Protein AF-A0A3R7TW54-F1 (afdb_monomer)

Nearest PDB structures (foldseek):
  4b6x-assembly2_B  TM=9.026E-01  e=1.275E+00  Pseudomonas syringae pv. pisi
  3v1f-assembly1_A  TM=9.275E-01  e=3.072E+00  synthetic construct
  8ftm-assembly2_B  TM=8.365E-01  e=7.403E+00  Thermochaetoides thermophila DSM 1495

Secondary structure (DSSP, 8-state):
--EEEEEETTTTEEEEEETTEEEEEESSHHHHHHHHHHHHHHHHHHTT-HHHHHHHHHHHHHHHHHHTT-

Radius of gyration: 14.53 Å; Cα contacts (8 Å, |Δi|>4): 71; chains: 1; bounding box: 36×13×35 Å

Foldseek 3Di:
DDWDWDQDPDQRWIFIDDPNDTDDIGSHPLRVVLVVLVVQLVVCVVVVPVVSNVVSVVVNVVSVVVVVPD

Mean predicted aligned error: 5.55 Å

Structure (mmCIF, N/CA/C/O backbone):
data_AF-A0A3R7TW54-F1
#
_entry.id   AF-A0A3R7TW54-F1
#
loop_
_atom_site.group_PDB
_atom_site.id
_atom_si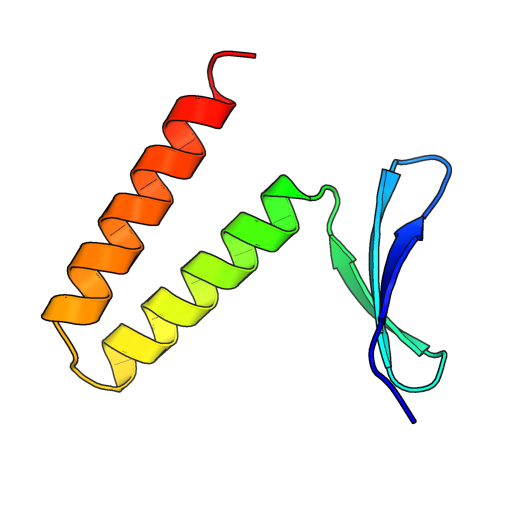te.type_symbol
_atom_site.label_atom_id
_atom_site.label_alt_id
_atom_site.label_comp_id
_atom_site.label_asym_id
_atom_site.label_entity_id
_atom_site.label_seq_id
_atom_site.pdbx_PDB_ins_code
_atom_site.Cartn_x
_atom_site.Cartn_y
_atom_site.Cartn_z
_atom_site.occupancy
_atom_site.B_iso_or_equiv
_atom_site.auth_seq_id
_atom_site.auth_comp_id
_atom_site.auth_asym_id
_atom_site.auth_atom_id
_atom_site.pdbx_PDB_model_num
ATOM 1 N N . MET A 1 1 ? -19.801 6.839 -9.066 1.00 64.94 1 MET A N 1
ATOM 2 C CA . MET A 1 1 ? -19.730 7.075 -7.605 1.00 64.94 1 MET A CA 1
ATOM 3 C C . MET A 1 1 ? -18.263 7.177 -7.192 1.00 64.94 1 MET A C 1
ATOM 5 O O . MET A 1 1 ? -17.450 6.516 -7.829 1.00 64.94 1 MET A O 1
ATOM 9 N N . PRO A 1 2 ? -17.901 8.036 -6.222 1.00 85.38 2 PRO A N 1
ATOM 10 C CA . PRO A 1 2 ? -16.503 8.366 -5.937 1.00 85.38 2 PRO A CA 1
ATOM 11 C C . PRO A 1 2 ? -15.814 7.334 -5.030 1.00 85.38 2 PRO A C 1
ATOM 13 O O . PRO A 1 2 ? -16.421 6.831 -4.084 1.00 85.38 2 PRO A O 1
ATOM 16 N N . SER A 1 3 ? -14.533 7.070 -5.295 1.00 93.56 3 SER A N 1
ATOM 17 C CA . SER A 1 3 ? -13.628 6.419 -4.339 1.00 93.56 3 SER A CA 1
ATOM 18 C C . SER A 1 3 ? -13.288 7.386 -3.202 1.00 93.56 3 SER A C 1
ATOM 20 O O . SER A 1 3 ? -13.209 8.595 -3.430 1.00 93.56 3 SER A O 1
ATOM 22 N N . ARG A 1 4 ? -13.090 6.878 -1.982 1.00 94.44 4 ARG A N 1
ATOM 23 C CA . ARG A 1 4 ? -12.756 7.691 -0.801 1.00 94.44 4 ARG A CA 1
ATOM 24 C C . ARG A 1 4 ? -11.707 7.009 0.068 1.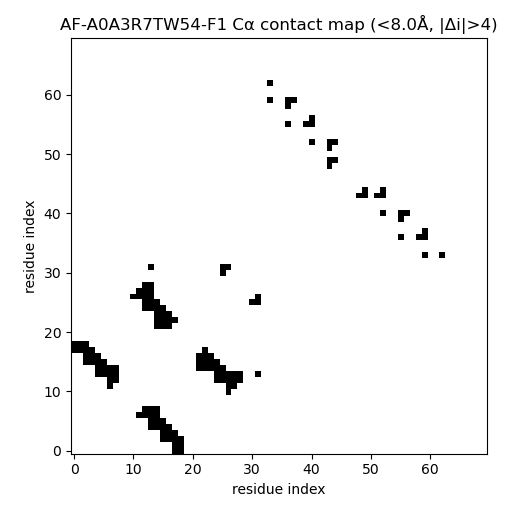00 94.44 4 ARG A C 1
ATOM 26 O O . ARG A 1 4 ? -11.734 5.791 0.213 1.00 94.44 4 ARG A O 1
ATOM 33 N N . LEU A 1 5 ? -10.841 7.821 0.670 1.00 94.25 5 LEU A N 1
ATOM 34 C CA . LEU A 1 5 ? -9.948 7.429 1.758 1.00 94.25 5 LEU A CA 1
ATOM 35 C C . LEU A 1 5 ? -10.442 8.079 3.051 1.00 94.25 5 LEU A C 1
ATOM 37 O O . LEU A 1 5 ? -10.774 9.265 3.045 1.00 94.25 5 LEU A O 1
ATOM 41 N N . TYR A 1 6 ? -10.512 7.315 4.136 1.00 94.25 6 TYR A N 1
ATOM 42 C CA . TYR A 1 6 ? -10.878 7.831 5.456 1.00 94.25 6 TYR A CA 1
ATOM 43 C C . TYR A 1 6 ? -10.204 7.037 6.574 1.00 94.25 6 TYR A C 1
ATOM 45 O O . TYR A 1 6 ? -9.801 5.891 6.379 1.00 94.25 6 TYR A O 1
ATOM 53 N N . TYR A 1 7 ? -10.102 7.654 7.750 1.00 95.06 7 TYR A N 1
ATOM 54 C CA . TYR A 1 7 ? -9.650 6.986 8.966 1.00 95.06 7 TYR A CA 1
ATOM 55 C C . TYR A 1 7 ? -10.799 6.206 9.600 1.00 95.06 7 TYR A C 1
ATOM 57 O O . TYR A 1 7 ? -11.894 6.745 9.766 1.00 95.06 7 TYR A O 1
ATOM 65 N N . ALA A 1 8 ? -10.551 4.953 9.962 1.00 91.94 8 ALA A N 1
ATOM 66 C CA . ALA A 1 8 ? -11.474 4.135 10.730 1.00 91.94 8 ALA A CA 1
ATOM 67 C C . ALA A 1 8 ? -11.000 4.029 12.185 1.00 91.94 8 ALA A C 1
ATOM 69 O O . ALA A 1 8 ? -9.886 3.584 12.469 1.00 91.94 8 ALA A O 1
ATOM 70 N N . GLU A 1 9 ? -11.884 4.432 13.092 1.00 86.44 9 GLU A N 1
ATOM 71 C CA . GLU A 1 9 ? -11.747 4.246 14.536 1.00 86.44 9 GLU A CA 1
ATOM 72 C C . GLU A 1 9 ? -12.060 2.787 14.920 1.00 86.44 9 GLU A C 1
ATOM 74 O O . GLU A 1 9 ? -12.829 2.129 14.208 1.00 86.44 9 GLU A O 1
ATOM 79 N N . PRO A 1 10 ? -11.502 2.257 16.025 1.00 73.62 10 PRO A N 1
ATOM 80 C CA . PRO A 1 10 ? -10.685 2.937 17.046 1.00 73.62 10 PRO A CA 1
ATOM 81 C C . PRO A 1 10 ? -9.166 2.951 16.774 1.00 73.62 10 PRO A C 1
ATOM 83 O O . PRO A 1 10 ? -8.398 3.507 17.552 1.00 73.62 10 PRO A O 1
ATOM 86 N N . GLU A 1 11 ? -8.708 2.325 15.691 1.00 79.31 11 GLU A N 1
ATOM 87 C CA . GLU A 1 11 ? -7.286 2.005 15.472 1.00 79.31 11 GLU A CA 1
ATOM 88 C C . GLU A 1 11 ? -6.564 2.980 14.523 1.00 79.31 11 GLU A C 1
ATOM 90 O O . GLU A 1 11 ? -5.433 2.727 14.122 1.00 79.31 11 GLU A O 1
ATOM 95 N N . ARG A 1 12 ? -7.213 4.084 14.117 1.00 84.19 12 ARG A N 1
ATOM 96 C CA . ARG A 1 12 ? -6.711 5.039 13.102 1.00 84.19 12 ARG A CA 1
ATOM 97 C C . ARG A 1 12 ? -6.227 4.384 11.797 1.00 84.19 12 ARG A C 1
ATOM 99 O O . ARG A 1 12 ? -5.418 4.959 11.067 1.00 84.19 12 ARG A O 1
ATOM 106 N N . THR A 1 13 ? -6.761 3.211 11.467 1.00 94.50 13 THR A N 1
ATOM 107 C CA . THR A 1 13 ? -6.494 2.539 10.188 1.00 94.50 13 THR A CA 1
ATOM 108 C C . THR A 1 13 ? -7.011 3.382 9.026 1.00 94.50 13 THR A C 1
ATOM 110 O O . THR A 1 13 ? -7.996 4.107 9.171 1.00 94.50 13 THR A O 1
ATOM 113 N N . VAL A 1 14 ? -6.373 3.293 7.860 1.00 96.25 14 VAL A N 1
ATOM 114 C CA . VAL A 1 14 ? -6.822 4.006 6.658 1.00 96.25 14 VAL A CA 1
ATOM 115 C C . VAL A 1 14 ? -7.588 3.049 5.760 1.00 96.25 14 VAL A C 1
ATOM 117 O O . VAL A 1 14 ? -7.061 2.018 5.347 1.00 96.25 14 VAL A O 1
ATOM 120 N N . VAL A 1 15 ? -8.828 3.396 5.429 1.00 96.25 15 VAL A N 1
ATOM 121 C CA . VAL A 1 15 ? -9.706 2.584 4.585 1.00 96.25 15 VAL A CA 1
ATOM 122 C C . VAL A 1 15 ? -9.874 3.236 3.221 1.00 96.25 15 VAL A C 1
ATOM 124 O O . VAL A 1 15 ? -10.276 4.396 3.117 1.00 96.25 15 VAL A O 1
ATOM 127 N N . LEU A 1 16 ? -9.612 2.464 2.166 1.00 95.88 16 LEU A N 1
ATOM 128 C CA . LEU A 1 16 ? -10.015 2.776 0.802 1.00 95.88 16 LEU A CA 1
ATOM 129 C C . LEU A 1 16 ? -11.390 2.164 0.545 1.00 95.88 16 LEU A C 1
ATOM 131 O O . LEU A 1 16 ? -11.533 0.941 0.485 1.00 95.88 16 LEU A O 1
ATOM 135 N N . SER A 1 17 ? -12.390 3.016 0.329 1.00 95.56 17 SER A N 1
ATOM 136 C CA . SER A 1 17 ? -13.724 2.593 -0.083 1.00 95.56 17 SER A CA 1
ATOM 137 C C . SER A 1 17 ? -14.020 2.964 -1.530 1.00 95.56 17 SER A C 1
ATOM 139 O O . SER A 1 17 ? -13.698 4.061 -1.997 1.00 95.56 17 SER A O 1
ATO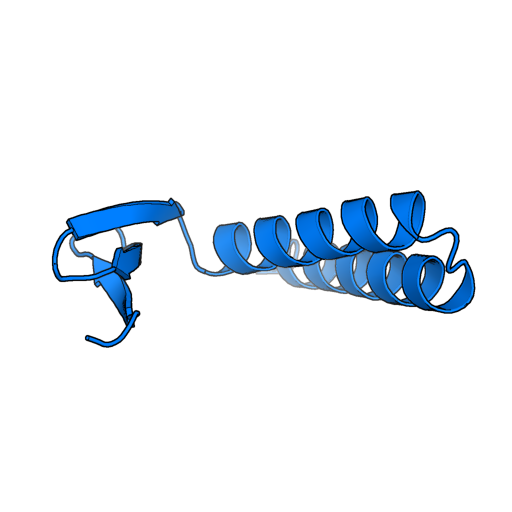M 141 N N . LYS A 1 18 ? -14.698 2.056 -2.232 1.00 95.50 18 LYS A N 1
ATOM 142 C CA . LYS A 1 18 ? -15.260 2.274 -3.563 1.00 95.50 18 LYS A CA 1
ATOM 143 C C . LYS A 1 18 ? -16.723 1.859 -3.533 1.00 95.50 18 LYS A C 1
ATOM 145 O O . LYS A 1 18 ? -17.045 0.742 -3.151 1.00 95.50 18 LYS A O 1
ATOM 150 N N . ASN A 1 19 ? -17.616 2.766 -3.927 1.00 92.69 19 ASN A N 1
ATOM 151 C CA . ASN A 1 19 ? -19.066 2.526 -3.930 1.00 92.69 19 ASN A CA 1
ATOM 152 C C . ASN A 1 19 ? -19.626 2.086 -2.560 1.00 92.69 19 ASN A C 1
ATOM 154 O O . ASN A 1 19 ? -20.526 1.255 -2.494 1.00 92.69 19 ASN A O 1
ATOM 158 N N . GLY A 1 20 ? -19.079 2.625 -1.466 1.00 90.38 20 GLY A N 1
ATOM 159 C CA . GLY A 1 20 ? -19.507 2.292 -0.103 1.00 90.38 20 GLY A CA 1
ATOM 160 C C . GLY A 1 20 ? -19.007 0.940 0.411 1.00 90.38 20 GLY A C 1
ATOM 161 O O . GLY A 1 20 ? -19.289 0.595 1.552 1.00 90.38 20 GLY A O 1
ATOM 162 N N . GLN A 1 21 ? -18.246 0.194 -0.392 1.00 93.94 21 GLN A N 1
ATOM 163 C CA . GLN A 1 21 ? -17.597 -1.044 0.026 1.00 93.94 21 GLN A CA 1
ATOM 164 C C . GLN A 1 21 ? -16.138 -0.782 0.366 1.00 93.94 21 GLN A C 1
ATOM 166 O O . GLN A 1 21 ? -15.469 0.002 -0.311 1.00 93.94 21 GLN A O 1
ATOM 171 N N . GLU A 1 22 ? -15.658 -1.420 1.425 1.00 94.44 22 GLU A N 1
ATOM 172 C CA . GLU A 1 22 ? -14.239 -1.472 1.751 1.00 94.44 22 GLU A CA 1
ATOM 173 C C . GLU A 1 22 ? -13.516 -2.318 0.704 1.00 94.44 22 GLU A C 1
ATOM 175 O O . GLU A 1 22 ? -13.913 -3.446 0.419 1.00 94.44 22 GLU A O 1
ATOM 180 N N . VAL A 1 23 ? -12.482 -1.740 0.099 1.00 95.44 23 VAL A N 1
ATOM 181 C CA . VAL A 1 23 ? -11.651 -2.415 -0.904 1.00 95.44 23 VAL A CA 1
ATOM 182 C C . VAL A 1 23 ? -10.334 -2.837 -0.276 1.00 95.44 23 VAL A C 1
ATOM 184 O O . VAL A 1 23 ? -9.885 -3.960 -0.477 1.00 95.44 23 VAL A O 1
ATOM 187 N N . LEU A 1 24 ? -9.714 -1.924 0.472 1.00 95.88 24 LEU A N 1
ATOM 188 C CA . LEU A 1 24 ? -8.450 -2.140 1.162 1.00 95.88 24 LEU A CA 1
ATOM 189 C C . LEU A 1 24 ? -8.451 -1.387 2.487 1.00 95.88 24 LEU A C 1
ATOM 191 O O . LEU A 1 24 ? -9.029 -0.302 2.600 1.00 95.88 24 LEU A O 1
ATOM 195 N N . ARG A 1 25 ? -7.727 -1.945 3.451 1.00 95.19 25 ARG A N 1
ATOM 196 C CA . ARG A 1 25 ? -7.469 -1.343 4.751 1.00 95.19 25 ARG A CA 1
ATOM 197 C C . ARG A 1 25 ? -5.986 -1.414 5.049 1.00 95.19 25 ARG A C 1
ATOM 199 O O . ARG A 1 25 ? -5.368 -2.466 4.909 1.00 95.19 25 ARG A O 1
ATOM 206 N N . TYR A 1 26 ? -5.443 -0.285 5.469 1.00 95.31 26 TYR A N 1
ATOM 207 C CA . TYR A 1 26 ? -4.048 -0.123 5.832 1.00 95.31 26 TYR A CA 1
ATOM 208 C C . TYR A 1 26 ? -3.958 0.133 7.334 1.00 95.31 26 TYR A C 1
ATOM 210 O O . TYR A 1 26 ? -4.762 0.909 7.860 1.00 95.31 26 TYR A O 1
ATOM 218 N N . PRO A 1 27 ? -2.992 -0.481 8.034 1.00 93.81 27 PRO A N 1
ATOM 219 C CA . PRO A 1 27 ? -2.854 -0.319 9.478 1.00 93.81 27 PRO A CA 1
ATOM 220 C C . PRO A 1 27 ? -2.511 1.123 9.878 1.00 93.81 27 PRO A C 1
ATOM 222 O O . PRO A 1 27 ? -2.811 1.530 10.992 1.00 93.81 27 PRO A O 1
ATOM 225 N N . SER A 1 28 ? -1.930 1.910 8.969 1.00 92.69 28 SER A N 1
ATOM 226 C CA . SER A 1 28 ? -1.636 3.326 9.175 1.00 92.69 28 SER A CA 1
ATOM 227 C C . SER A 1 28 ? -1.530 4.083 7.844 1.00 92.69 28 SER A C 1
ATOM 229 O O . SER A 1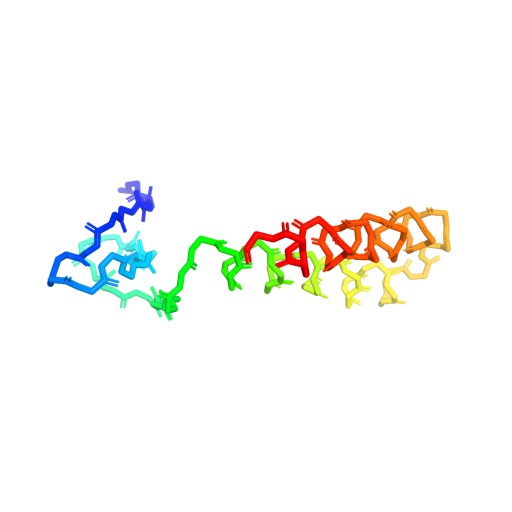 28 ? -1.602 3.489 6.761 1.00 92.69 28 SER A O 1
ATOM 231 N N . VAL A 1 29 ? -1.350 5.405 7.913 1.00 91.06 29 VAL A N 1
ATOM 232 C CA . VAL A 1 29 ? -1.086 6.256 6.736 1.00 91.06 29 VAL A CA 1
ATOM 233 C C . VAL A 1 29 ? 0.260 5.914 6.120 1.00 91.06 29 VAL A C 1
ATOM 235 O O . VAL A 1 29 ? 0.397 5.881 4.901 1.00 91.06 29 VAL A O 1
ATOM 238 N N . GLU A 1 30 ? 1.245 5.624 6.957 1.00 91.25 30 GLU A N 1
ATOM 239 C CA . GLU A 1 30 ? 2.591 5.278 6.532 1.00 91.25 30 GLU A CA 1
ATOM 240 C C . GLU A 1 30 ? 2.580 3.971 5.739 1.00 91.25 30 GLU A C 1
ATOM 242 O O . GLU A 1 30 ? 3.151 3.921 4.653 1.00 91.25 30 GLU A O 1
ATOM 247 N N . ALA A 1 31 ? 1.824 2.964 6.195 1.00 92.00 31 ALA A N 1
ATOM 248 C CA . ALA A 1 31 ? 1.642 1.715 5.456 1.00 92.00 31 ALA A CA 1
ATOM 249 C C . ALA A 1 31 ? 0.943 1.923 4.098 1.00 92.00 31 ALA A C 1
ATOM 251 O O . ALA A 1 31 ? 1.286 1.261 3.114 1.00 92.00 31 ALA A O 1
ATOM 252 N N . LEU A 1 32 ? -0.019 2.853 4.015 1.00 93.50 32 LEU A N 1
ATOM 253 C CA . LEU A 1 32 ? -0.639 3.244 2.744 1.00 93.50 32 LEU A CA 1
ATOM 254 C C . LEU A 1 32 ? 0.387 3.889 1.798 1.00 93.50 32 LEU A C 1
ATOM 256 O O . LEU A 1 32 ? 0.469 3.500 0.632 1.00 93.50 32 LEU A O 1
ATOM 260 N N . ILE A 1 33 ? 1.162 4.863 2.284 1.00 92.38 33 ILE A N 1
ATOM 261 C CA . ILE A 1 33 ? 2.175 5.573 1.488 1.00 92.38 33 ILE A CA 1
ATOM 262 C C . ILE A 1 33 ? 3.247 4.597 0.998 1.00 92.38 33 ILE A C 1
ATOM 264 O O . ILE A 1 33 ? 3.559 4.580 -0.192 1.00 92.38 33 ILE A O 1
ATOM 268 N N . GLU A 1 34 ? 3.767 3.750 1.886 1.00 93.25 34 GLU A N 1
ATOM 269 C CA . GLU A 1 34 ? 4.739 2.709 1.554 1.00 93.25 34 GLU A CA 1
ATOM 270 C C . GLU A 1 34 ? 4.205 1.772 0.466 1.00 93.25 34 GLU A C 1
ATOM 272 O O . GLU A 1 34 ? 4.884 1.538 -0.537 1.00 93.25 34 GLU A O 1
ATOM 277 N N . THR A 1 35 ? 2.972 1.278 0.623 1.00 94.50 35 THR A N 1
ATOM 278 C CA . THR A 1 35 ? 2.345 0.399 -0.375 1.00 94.50 35 THR A CA 1
ATOM 279 C C . THR A 1 35 ? 2.206 1.106 -1.722 1.00 94.50 35 THR A C 1
ATOM 281 O O . THR A 1 35 ? 2.484 0.513 -2.764 1.00 94.50 35 THR A O 1
ATOM 284 N N . HIS A 1 36 ? 1.824 2.386 -1.719 1.00 93.81 36 HIS A N 1
ATOM 285 C CA . HIS A 1 36 ? 1.684 3.167 -2.943 1.00 93.81 36 HIS A CA 1
ATOM 286 C C . HIS A 1 36 ? 3.024 3.358 -3.665 1.00 93.81 36 HIS A C 1
ATOM 288 O O . HIS A 1 36 ? 3.106 3.104 -4.867 1.00 93.81 36 HIS A O 1
ATOM 294 N N . ILE A 1 37 ? 4.086 3.738 -2.945 1.00 94.25 37 ILE A N 1
ATOM 295 C CA . ILE A 1 37 ? 5.422 3.919 -3.532 1.00 94.25 37 ILE A CA 1
ATOM 296 C C . ILE A 1 37 ? 5.951 2.589 -4.084 1.00 94.25 37 ILE A C 1
ATOM 298 O O . ILE A 1 37 ? 6.436 2.556 -5.213 1.00 94.25 37 ILE A O 1
ATOM 302 N N . LYS A 1 38 ? 5.800 1.481 -3.345 1.00 94.94 38 LYS A N 1
ATOM 303 C CA . LYS A 1 38 ? 6.178 0.139 -3.823 1.00 94.94 38 LYS A CA 1
ATOM 304 C C . LYS A 1 38 ? 5.437 -0.254 -5.101 1.00 94.94 38 LYS A C 1
ATOM 306 O O . LYS A 1 38 ? 6.055 -0.793 -6.015 1.00 94.94 38 LYS A O 1
ATOM 311 N N . GLY A 1 39 ? 4.143 0.056 -5.192 1.00 95.44 39 GLY A N 1
ATOM 312 C CA . GLY A 1 39 ? 3.359 -0.162 -6.409 1.00 95.44 39 GLY A CA 1
ATOM 313 C C . GLY A 1 39 ? 3.899 0.627 -7.606 1.00 95.44 39 GLY A C 1
ATOM 314 O O . GLY A 1 39 ? 4.058 0.068 -8.688 1.00 95.44 39 GLY A O 1
ATOM 315 N N . LEU A 1 40 ? 4.255 1.900 -7.404 1.00 95.75 40 LEU A N 1
ATOM 316 C CA . LEU A 1 40 ? 4.864 2.725 -8.453 1.00 95.75 40 LEU A CA 1
ATOM 317 C C . LEU A 1 40 ? 6.245 2.201 -8.880 1.00 95.75 40 LEU A C 1
ATOM 319 O O . LEU A 1 40 ? 6.565 2.244 -10.064 1.00 95.75 40 LEU A O 1
ATOM 323 N N . ILE A 1 41 ? 7.055 1.697 -7.942 1.00 95.56 41 ILE A N 1
ATOM 324 C CA . ILE A 1 41 ? 8.359 1.073 -8.233 1.00 95.56 41 ILE A CA 1
ATOM 325 C C . ILE A 1 41 ? 8.177 -0.170 -9.107 1.00 95.56 41 ILE A C 1
ATOM 327 O O . ILE A 1 41 ? 8.881 -0.323 -10.107 1.00 95.56 41 ILE A O 1
ATOM 331 N N . ALA A 1 42 ? 7.221 -1.037 -8.755 1.00 94.38 42 ALA A N 1
ATOM 332 C CA . ALA A 1 42 ? 6.915 -2.235 -9.532 1.00 94.38 42 ALA A CA 1
ATOM 333 C C . ALA A 1 42 ? 6.505 -1.869 -10.966 1.00 94.38 42 ALA A C 1
ATOM 335 O O . ALA A 1 42 ? 7.083 -2.383 -11.920 1.00 94.38 42 ALA A O 1
ATOM 336 N N . GLN A 1 43 ? 5.605 -0.893 -11.115 1.00 94.50 43 GLN A N 1
ATOM 337 C CA . GLN A 1 43 ? 5.168 -0.412 -12.424 1.00 94.50 43 GLN A CA 1
ATOM 338 C C . GLN A 1 43 ? 6.313 0.216 -13.236 1.00 94.50 43 GLN A C 1
ATOM 340 O O . GLN A 1 43 ? 6.504 -0.125 -14.397 1.00 94.50 43 GLN A O 1
ATOM 345 N N . ALA A 1 44 ? 7.126 1.090 -12.633 1.00 94.12 44 ALA A N 1
ATOM 346 C CA . ALA A 1 44 ? 8.264 1.710 -13.318 1.00 94.12 44 ALA A CA 1
ATOM 347 C C . ALA A 1 44 ? 9.322 0.685 -13.767 1.00 94.12 44 ALA A C 1
ATOM 349 O O . ALA A 1 44 ? 10.002 0.901 -14.774 1.00 94.12 44 ALA A O 1
ATOM 350 N N . SER A 1 45 ? 9.457 -0.418 -13.021 1.00 92.44 45 SER A N 1
ATOM 351 C CA . SER A 1 45 ? 10.327 -1.543 -13.377 1.00 92.44 45 SER A CA 1
ATOM 352 C C . SER A 1 45 ? 9.795 -2.295 -14.599 1.00 92.44 45 SER A C 1
ATOM 354 O O . SER A 1 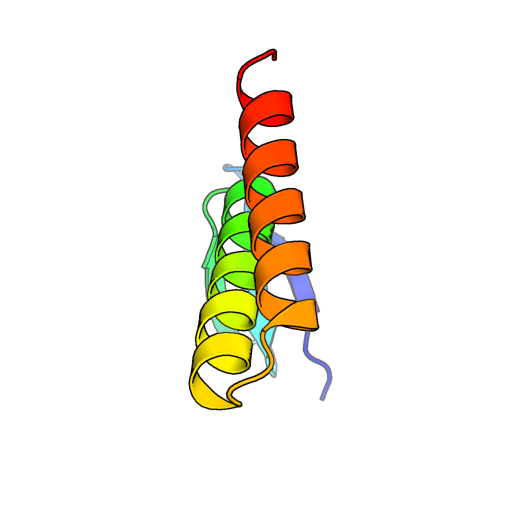45 ? 10.565 -2.584 -15.513 1.00 92.44 45 SER A O 1
ATOM 356 N N . GLU A 1 46 ? 8.487 -2.565 -14.644 1.00 95.44 46 GLU A N 1
ATOM 357 C CA . GLU A 1 46 ? 7.821 -3.192 -15.796 1.00 95.44 46 GLU A CA 1
ATOM 358 C C . GLU A 1 46 ? 7.900 -2.311 -17.052 1.00 95.44 46 GLU A C 1
ATOM 360 O O . GLU A 1 46 ? 8.241 -2.797 -18.131 1.00 95.44 46 GLU A O 1
ATOM 365 N N . ASP A 1 47 ? 7.684 -1.003 -16.892 1.00 94.44 47 ASP A N 1
ATOM 366 C CA . ASP A 1 47 ? 7.735 -0.004 -17.966 1.00 94.44 47 ASP A CA 1
ATOM 367 C C . ASP A 1 47 ? 9.171 0.317 -18.440 1.00 94.44 47 ASP A C 1
ATOM 369 O O . ASP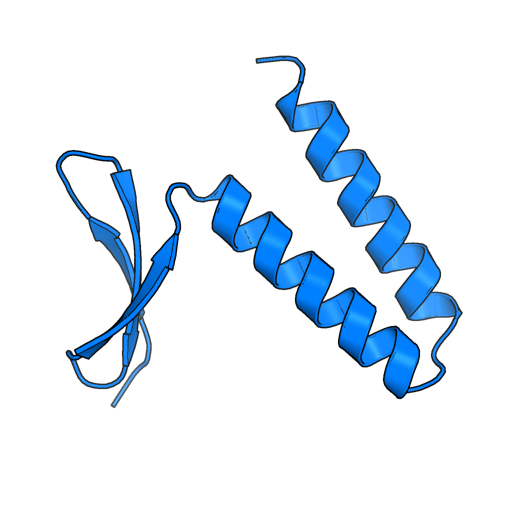 A 1 47 ? 9.357 1.126 -19.351 1.00 94.44 47 ASP A O 1
ATOM 373 N N . GLN A 1 48 ? 10.199 -0.289 -17.828 1.00 92.88 48 GLN A N 1
ATOM 374 C CA . GLN A 1 48 ? 11.623 -0.056 -18.115 1.00 92.88 48 GLN A CA 1
ATOM 375 C C . GLN A 1 48 ? 12.008 1.434 -18.091 1.00 92.88 48 GLN A C 1
ATOM 377 O O . GLN A 1 48 ? 12.751 1.919 -18.948 1.00 92.88 48 GLN A O 1
ATOM 382 N N . ASN A 1 49 ? 11.517 2.179 -17.093 1.00 93.31 49 ASN A N 1
ATOM 383 C CA . ASN A 1 49 ? 11.821 3.599 -16.917 1.00 93.31 49 ASN A CA 1
ATOM 384 C C . ASN A 1 49 ? 12.834 3.818 -15.775 1.00 93.31 49 ASN A C 1
ATOM 386 O O . ASN A 1 49 ? 12.436 4.083 -14.635 1.00 93.31 49 ASN A O 1
ATOM 390 N N . PRO A 1 50 ? 14.152 3.762 -16.052 1.00 91.44 50 PRO A N 1
ATOM 391 C CA . PRO A 1 50 ? 15.180 3.784 -15.011 1.00 91.44 50 PRO A CA 1
ATOM 392 C C . PRO A 1 50 ? 15.215 5.108 -14.239 1.00 91.44 50 PRO A C 1
ATOM 394 O O . PRO A 1 50 ? 15.453 5.119 -13.037 1.00 91.44 50 PRO A O 1
ATOM 397 N N . SER A 1 51 ? 14.927 6.233 -14.903 1.00 93.25 51 SER A N 1
ATOM 398 C CA . SER A 1 51 ? 14.922 7.552 -14.257 1.00 93.25 51 SER A CA 1
ATOM 399 C C . SER A 1 51 ? 13.814 7.695 -13.212 1.00 93.25 51 SER A C 1
ATOM 401 O O . SER A 1 51 ? 14.035 8.242 -12.129 1.00 93.25 51 SER A O 1
ATOM 403 N N . LEU A 1 52 ? 12.623 7.175 -13.523 1.00 92.56 52 LE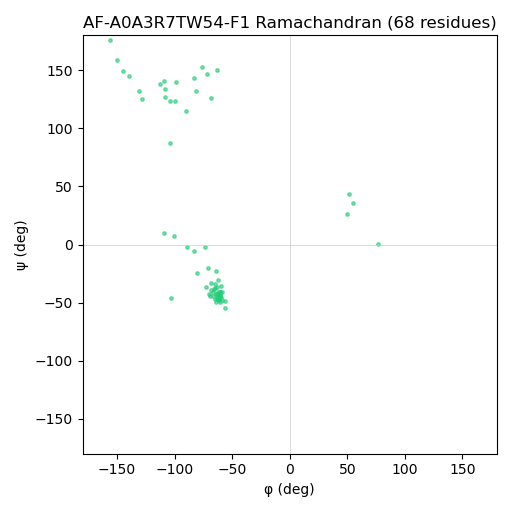U A N 1
ATOM 404 C CA . LEU A 1 52 ? 11.499 7.157 -12.600 1.00 92.56 52 LEU A CA 1
ATOM 405 C C . LEU A 1 52 ? 11.760 6.169 -11.464 1.00 92.56 52 LEU A C 1
ATOM 407 O O . LEU A 1 52 ? 11.534 6.516 -10.306 1.00 92.56 52 LEU A O 1
ATOM 411 N N . LEU A 1 53 ? 12.289 4.987 -11.789 1.00 94.38 53 LEU A N 1
ATOM 412 C CA . LEU A 1 53 ? 12.638 3.964 -10.811 1.00 94.38 53 LEU A CA 1
ATOM 413 C C . LEU A 1 53 ? 13.606 4.509 -9.751 1.00 94.38 53 LEU A C 1
ATOM 415 O O . LEU A 1 53 ? 13.263 4.522 -8.571 1.00 94.38 53 LEU A O 1
ATOM 419 N N . SER A 1 54 ? 14.745 5.079 -10.161 1.00 94.50 54 SER A N 1
ATOM 420 C CA . SER A 1 54 ? 15.731 5.637 -9.222 1.00 94.50 54 SER A CA 1
ATOM 421 C C . SER A 1 54 ? 15.155 6.757 -8.348 1.00 94.50 54 SER A C 1
ATOM 423 O O . SER A 1 54 ? 15.492 6.881 -7.165 1.00 94.50 54 SER A O 1
ATOM 425 N N . ARG A 1 55 ? 14.252 7.579 -8.899 1.00 95.38 55 ARG A N 1
ATOM 426 C CA . ARG A 1 55 ? 13.566 8.625 -8.130 1.00 95.38 55 ARG A CA 1
ATOM 427 C C . ARG A 1 55 ? 12.633 8.030 -7.075 1.00 95.38 55 ARG A C 1
ATOM 429 O O . ARG A 1 55 ? 12.623 8.511 -5.943 1.00 95.38 55 ARG A O 1
ATOM 436 N N . LEU A 1 56 ? 11.850 7.015 -7.432 1.00 94.62 56 LEU A N 1
ATOM 437 C CA . LEU A 1 56 ? 10.914 6.359 -6.517 1.00 94.62 56 LEU A CA 1
ATOM 438 C C . LEU A 1 56 ? 11.641 5.579 -5.416 1.00 94.62 56 LEU A C 1
ATOM 440 O O . LEU A 1 56 ? 11.237 5.658 -4.259 1.00 94.62 56 LEU A O 1
ATOM 444 N N . GLU A 1 57 ? 12.746 4.908 -5.742 1.00 93.06 57 GLU A N 1
ATOM 445 C CA . GLU A 1 57 ? 13.611 4.247 -4.757 1.00 93.06 57 GLU A CA 1
ATOM 446 C C . GLU A 1 57 ? 14.182 5.253 -3.752 1.00 93.06 57 GLU A C 1
ATOM 448 O O . GLU A 1 57 ? 14.146 5.015 -2.546 1.00 93.06 57 GLU A O 1
ATOM 453 N N . THR A 1 58 ? 14.634 6.419 -4.225 1.00 93.88 58 THR A N 1
ATOM 454 C CA . THR A 1 58 ? 15.125 7.495 -3.349 1.00 93.88 58 THR A CA 1
ATOM 455 C C . THR A 1 58 ? 14.030 7.990 -2.401 1.00 93.88 58 THR A C 1
ATOM 457 O O . THR A 1 58 ? 14.264 8.123 -1.199 1.00 93.88 58 THR A O 1
ATOM 460 N N . LEU A 1 59 ? 12.821 8.230 -2.921 1.00 90.44 59 LEU A N 1
ATOM 461 C CA . LEU A 1 59 ? 11.672 8.654 -2.113 1.00 90.44 59 LEU A CA 1
ATOM 462 C C . LEU A 1 59 ? 11.289 7.602 -1.068 1.00 90.44 59 LEU A C 1
ATOM 464 O O . LEU A 1 59 ? 11.002 7.949 0.078 1.00 90.44 59 LEU A O 1
ATOM 468 N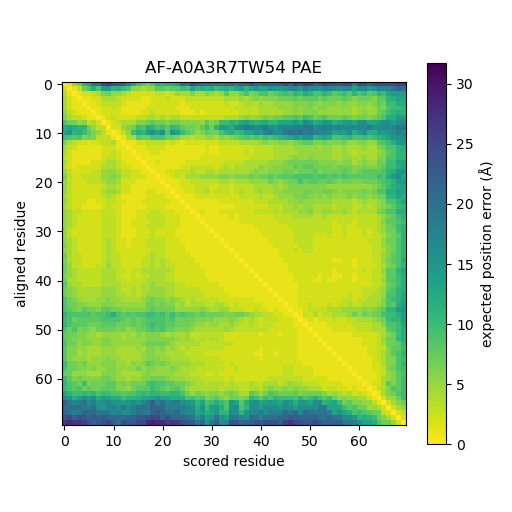 N . TYR A 1 60 ? 11.325 6.321 -1.440 1.00 91.12 60 TYR A N 1
ATOM 469 C CA . TYR A 1 60 ? 11.071 5.223 -0.516 1.00 91.12 60 TYR A CA 1
ATOM 470 C C . TYR A 1 60 ? 12.081 5.225 0.641 1.00 91.12 60 TYR A C 1
ATOM 472 O O . TYR A 1 60 ? 11.672 5.249 1.802 1.00 91.12 60 TYR A O 1
ATOM 480 N N . GLN A 1 61 ? 13.382 5.319 0.348 1.00 90.56 61 GLN A N 1
ATOM 481 C CA . GLN A 1 61 ? 14.425 5.374 1.381 1.00 90.56 61 GLN A CA 1
ATOM 482 C C . GLN A 1 61 ? 14.249 6.579 2.318 1.00 90.56 61 GLN A C 1
ATOM 484 O O . GLN A 1 61 ? 14.283 6.426 3.540 1.00 90.56 61 GLN A O 1
ATOM 489 N N . GLN A 1 62 ? 13.973 7.766 1.770 1.00 88.00 62 GLN A N 1
ATOM 490 C CA . GLN A 1 62 ? 13.715 8.971 2.569 1.00 88.00 62 GLN A CA 1
ATOM 491 C C . GLN A 1 62 ? 12.496 8.817 3.484 1.00 88.00 62 GLN A C 1
ATOM 493 O O . GLN A 1 62 ? 12.538 9.236 4.640 1.00 88.00 62 GLN A O 1
ATOM 498 N N . SER A 1 63 ? 11.421 8.194 2.988 1.00 82.56 63 SER A N 1
ATOM 499 C CA . SER A 1 63 ? 10.226 7.945 3.795 1.00 82.56 63 SER A CA 1
ATOM 500 C C . SER A 1 63 ? 10.544 7.037 4.985 1.00 82.56 63 SER A C 1
ATOM 502 O O . SER A 1 63 ? 10.201 7.375 6.112 1.00 82.56 63 SER A O 1
ATOM 504 N N . THR A 1 64 ? 11.315 5.966 4.775 1.00 77.62 64 THR A N 1
ATOM 505 C CA . THR A 1 64 ? 11.684 5.031 5.849 1.00 77.62 64 THR A CA 1
ATOM 506 C C . THR A 1 64 ? 12.622 5.641 6.893 1.00 77.62 64 THR A C 1
ATOM 508 O O . THR A 1 64 ? 12.498 5.329 8.073 1.00 77.62 64 THR A O 1
ATOM 511 N N . GLN A 1 65 ? 13.517 6.557 6.504 1.00 75.88 65 GLN A N 1
ATOM 512 C CA . GLN A 1 65 ? 14.420 7.217 7.456 1.00 75.88 65 GLN A CA 1
ATOM 513 C C . GLN A 1 65 ? 13.704 8.231 8.355 1.00 75.88 65 GLN A C 1
ATOM 515 O O . GLN A 1 65 ? 14.007 8.305 9.542 1.00 75.88 65 GLN A O 1
ATOM 520 N N . ASN A 1 66 ? 12.721 8.963 7.823 1.00 61.66 66 ASN A N 1
ATOM 521 C CA . ASN A 1 66 ? 11.906 9.893 8.614 1.00 61.66 66 ASN A CA 1
ATOM 522 C C . ASN A 1 66 ? 10.935 9.177 9.569 1.00 61.66 66 ASN A C 1
ATOM 524 O O . ASN A 1 66 ? 10.464 9.776 10.532 1.00 61.66 66 ASN A O 1
ATOM 528 N N . LEU A 1 67 ? 10.632 7.904 9.303 1.00 56.19 67 LEU A N 1
ATOM 529 C CA . LEU A 1 67 ? 9.810 7.051 10.158 1.00 56.19 67 LEU A CA 1
ATOM 530 C C . LEU A 1 67 ? 10.579 6.460 11.354 1.00 56.19 67 LEU A C 1
ATOM 532 O O . LEU A 1 67 ? 9.959 6.129 12.357 1.00 56.19 67 LEU A O 1
ATOM 536 N N . SER A 1 68 ? 11.907 6.324 11.272 1.00 52.75 68 SER A N 1
ATOM 537 C CA . SER A 1 68 ? 12.733 5.744 12.348 1.00 52.75 68 SER A CA 1
ATOM 538 C C . SER A 1 68 ? 13.117 6.725 13.464 1.00 52.75 68 SER A C 1
ATOM 540 O O . SER A 1 68 ? 13.735 6.303 14.439 1.00 52.75 68 SER A O 1
ATOM 542 N N . THR A 1 69 ? 12.801 8.015 13.337 1.00 51.16 69 THR A N 1
ATOM 543 C CA . THR A 1 69 ? 13.214 9.068 14.283 1.00 51.16 69 THR A CA 1
ATOM 544 C C . THR A 1 69 ? 12.080 9.645 15.140 1.00 51.16 69 THR A C 1
ATOM 546 O O . THR A 1 69 ? 12.321 10.624 15.846 1.00 51.16 69 THR A O 1
ATOM 549 N N . ASN A 1 70 ? 10.884 9.040 15.129 1.00 43.25 70 ASN A N 1
ATOM 550 C CA . ASN A 1 70 ? 9.754 9.393 16.005 1.00 43.25 70 ASN A CA 1
ATOM 551 C C . ASN A 1 70 ? 9.365 8.247 16.939 1.00 43.25 70 ASN A C 1
ATOM 553 O O . ASN A 1 70 ? 9.344 7.089 16.468 1.00 43.25 70 ASN A O 1
#

Solvent-accessible surface area (backbone atoms only — not comparable to full-atom values): 4033 Å² total; per-residue (Å²): 127,72,70,46,77,47,74,41,82,92,68,57,21,31,36,38,29,50,78,90,37,81,76,48,76,25,78,28,67,64,55,44,51,52,52,52,52,53,50,51,37,54,50,26,58,74,70,68,34,66,73,58,28,58,50,46,53,51,52,50,53,53,53,57,57,67,59,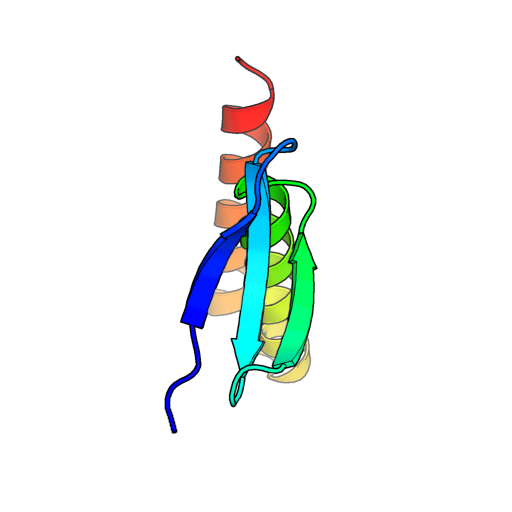73,77,112

Sequence (70 aa):
MPSRLYYAEPERTVVLSKNGQEVLRYPSVEALIETHIKGLIAQASEDQNPSLLSRLETLYQQSTQNLSTN

pLDDT: mean 88.92, std 11.58, range [43.25, 96.25]